Protein AF-A0A7C0X8V7-F1 (afdb_monomer)

Foldseek 3Di:
DVVLLVLLVVLLVLLVVLLVLLVCLLVDPDDPVVNVVSVVVNVVSVVVSVVSVVPPPDRDPVCVVSVVSSVVSVVSSVVSVVSVVVVVVVVVVVVVVVVVVVVVVVVVVVVVVVVVVVVVVVVD

Solvent-accessible surface area (backbone atoms only — not comparable to full-atom values): 6940 Å² total; per-residue (Å²): 113,72,69,59,55,54,50,51,50,53,39,42,53,50,49,49,53,48,41,52,53,48,48,50,64,68,79,45,95,65,52,74,67,56,47,52,56,52,49,54,51,47,54,53,49,50,52,52,43,51,57,62,53,73,75,51,91,78,74,61,76,93,48,46,68,60,50,52,50,39,55,51,45,51,53,50,40,54,50,45,54,50,54,48,52,53,52,53,50,52,52,52,51,53,51,51,53,52,50,53,52,52,54,53,51,52,53,53,50,50,57,50,51,53,52,52,51,57,50,54,70,72,75,109

Sequence (124 aa):
MLNFKRKLSKVLDLTKELYEILNHMLDSDLTDEEHLKRFDEVLTLRGKILKELKDSKNVPRNLDNMRIEIENYERRIVERLRLMKEKMLKELETNSQTLEILKKYSKVFRVSDDRLKTKFDKEA

Mean predicted aligned error: 9.21 Å

Structure (mmCIF, N/CA/C/O backbone):
data_AF-A0A7C0X8V7-F1
#
_entry.id   AF-A0A7C0X8V7-F1
#
loop_
_atom_site.group_PDB
_atom_site.id
_atom_site.type_symbol
_atom_site.label_atom_id
_atom_site.label_alt_id
_atom_site.label_comp_id
_atom_site.label_asym_id
_atom_site.label_entity_id
_atom_site.label_seq_id
_atom_site.pdbx_PDB_ins_code
_atom_site.Cartn_x
_atom_site.Cartn_y
_atom_site.Cartn_z
_atom_site.occupancy
_atom_site.B_iso_or_equiv
_atom_site.auth_seq_id
_atom_site.auth_comp_id
_atom_site.auth_asym_id
_atom_site.auth_atom_id
_atom_site.pdbx_PDB_model_num
ATOM 1 N N . MET A 1 1 ? 22.442 -3.774 -26.086 1.00 57.22 1 MET A N 1
ATOM 2 C CA . MET A 1 1 ? 22.299 -2.569 -25.228 1.00 57.22 1 MET A CA 1
ATOM 3 C C . MET A 1 1 ? 20.882 -1.993 -25.202 1.00 57.22 1 MET A C 1
ATOM 5 O O . MET A 1 1 ? 20.393 -1.722 -24.113 1.00 57.22 1 MET A O 1
ATOM 9 N N . LEU A 1 2 ? 20.200 -1.843 -26.350 1.00 61.25 2 LEU A N 1
ATOM 10 C CA . LEU A 1 2 ? 18.866 -1.215 -26.445 1.00 61.25 2 LEU A CA 1
ATOM 11 C C . LEU A 1 2 ? 17.803 -1.821 -25.500 1.00 61.25 2 LEU A C 1
ATOM 13 O O . LEU A 1 2 ? 17.004 -1.097 -24.913 1.00 61.25 2 LEU A O 1
ATOM 17 N N . ASN A 1 3 ? 17.838 -3.144 -25.304 1.00 75.81 3 ASN A N 1
ATOM 18 C CA . ASN A 1 3 ? 16.850 -3.865 -24.496 1.00 75.81 3 ASN A CA 1
ATOM 19 C C . ASN A 1 3 ? 16.964 -3.558 -22.984 1.00 75.81 3 ASN A C 1
ATOM 21 O O . ASN A 1 3 ? 15.954 -3.410 -22.305 1.00 75.81 3 ASN A O 1
ATOM 25 N N . PHE A 1 4 ? 18.185 -3.371 -22.465 1.00 75.81 4 PHE A N 1
ATOM 26 C CA . PHE A 1 4 ? 18.414 -3.020 -21.055 1.00 75.81 4 PHE A CA 1
ATOM 27 C C . PHE A 1 4 ? 17.969 -1.595 -20.731 1.00 75.81 4 PHE A C 1
ATOM 29 O O . PHE A 1 4 ? 17.320 -1.376 -19.713 1.00 75.81 4 PHE A O 1
ATOM 36 N N . LYS A 1 5 ? 18.262 -0.637 -21.619 1.00 81.88 5 LYS A N 1
ATOM 37 C CA . LYS A 1 5 ? 17.824 0.756 -21.455 1.00 81.88 5 LYS A CA 1
ATOM 38 C C . LYS A 1 5 ? 16.299 0.854 -21.412 1.00 81.88 5 LYS A C 1
ATOM 40 O O . LYS A 1 5 ? 15.756 1.539 -20.556 1.00 81.88 5 LYS A O 1
ATOM 45 N N . ARG A 1 6 ? 15.609 0.125 -22.298 1.00 84.88 6 ARG A N 1
ATOM 46 C CA . ARG A 1 6 ? 14.140 0.085 -22.327 1.00 84.88 6 ARG A CA 1
ATOM 47 C C . ARG A 1 6 ? 13.555 -0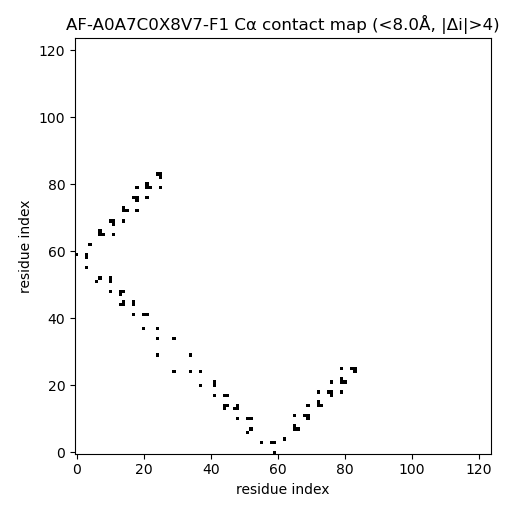.535 -21.054 1.00 84.88 6 ARG A C 1
ATOM 49 O O . ARG A 1 6 ? 12.612 0.025 -20.507 1.00 84.88 6 ARG A O 1
ATOM 56 N N . LYS A 1 7 ? 14.126 -1.645 -20.568 1.00 84.38 7 LYS A N 1
ATOM 57 C CA . LYS A 1 7 ? 13.704 -2.267 -19.301 1.00 84.38 7 LYS A CA 1
ATOM 58 C C . LYS A 1 7 ? 13.903 -1.328 -18.110 1.00 84.38 7 LYS A C 1
ATOM 60 O O . LYS A 1 7 ? 12.969 -1.136 -17.346 1.00 84.38 7 LYS A O 1
ATOM 65 N N . LEU A 1 8 ? 15.071 -0.696 -17.981 1.00 84.19 8 LEU A N 1
ATOM 66 C CA . LEU A 1 8 ? 15.340 0.230 -16.874 1.00 84.19 8 LEU A CA 1
ATOM 67 C C . LEU A 1 8 ? 14.488 1.494 -16.928 1.00 84.19 8 LEU A C 1
ATOM 69 O O . LEU A 1 8 ? 14.029 1.934 -15.884 1.00 84.19 8 LEU A O 1
ATOM 73 N N . SER A 1 9 ? 14.223 2.038 -18.118 1.00 88.94 9 SER A N 1
ATOM 74 C CA . SER A 1 9 ? 13.272 3.147 -18.269 1.00 88.94 9 SER A CA 1
ATOM 75 C C . SER A 1 9 ? 11.892 2.747 -17.753 1.00 88.94 9 SER A C 1
ATOM 77 O O . SER A 1 9 ? 11.325 3.447 -16.928 1.00 88.94 9 SER A O 1
ATOM 79 N N . LYS A 1 10 ? 11.394 1.571 -18.157 1.00 90.19 10 LYS A N 1
ATOM 80 C CA . LYS A 1 10 ? 10.103 1.058 -17.688 1.00 90.19 10 LYS A CA 1
ATOM 81 C C . LYS A 1 10 ? 10.081 0.843 -16.173 1.00 90.19 10 LYS A C 1
ATOM 83 O O . LYS A 1 10 ? 9.081 1.144 -15.536 1.00 90.19 10 LYS A O 1
ATOM 88 N N . VAL A 1 11 ? 11.161 0.311 -15.599 1.00 89.00 11 VAL A N 1
ATOM 89 C CA . VAL A 1 11 ? 11.285 0.170 -14.141 1.00 89.00 11 VAL A CA 1
ATOM 90 C C . VAL A 1 11 ? 11.224 1.538 -13.476 1.00 89.00 11 VAL A C 1
ATOM 92 O O . VAL A 1 11 ? 10.442 1.703 -12.554 1.00 89.00 11 VAL A O 1
ATOM 95 N N . LEU A 1 12 ? 11.986 2.516 -13.964 1.00 90.75 12 LEU A N 1
ATOM 96 C CA . LEU A 1 12 ? 11.988 3.869 -13.418 1.00 90.75 12 LEU A CA 1
ATOM 97 C C . LEU A 1 12 ? 10.591 4.502 -13.447 1.00 90.75 12 LEU A C 1
ATOM 99 O O . LEU A 1 12 ? 10.177 5.075 -12.442 1.00 90.75 12 LEU A O 1
ATOM 103 N N . ASP A 1 13 ? 9.862 4.360 -14.554 1.00 93.56 13 ASP A N 1
ATOM 104 C CA . ASP A 1 13 ? 8.499 4.881 -14.691 1.00 93.56 13 ASP A CA 1
ATOM 105 C C . ASP A 1 13 ? 7.548 4.224 -13.675 1.00 93.56 13 ASP A C 1
ATOM 107 O O . ASP A 1 13 ? 6.845 4.916 -12.942 1.00 93.56 13 ASP A O 1
ATOM 111 N N . LEU A 1 14 ? 7.598 2.892 -13.545 1.00 93.44 14 LEU A N 1
ATOM 112 C CA . LEU A 1 14 ? 6.794 2.155 -12.561 1.00 93.44 14 LEU A CA 1
ATOM 113 C C . LEU A 1 14 ? 7.166 2.513 -11.115 1.00 93.44 14 LEU A C 1
ATOM 115 O O . LEU A 1 14 ? 6.296 2.588 -10.250 1.00 93.44 14 LEU A O 1
ATOM 119 N N . THR A 1 15 ? 8.453 2.719 -10.824 1.00 90.88 15 THR A N 1
ATOM 120 C CA . THR A 1 15 ? 8.917 3.108 -9.488 1.00 90.88 15 THR A CA 1
ATOM 121 C C . THR A 1 15 ? 8.462 4.534 -9.145 1.00 90.88 15 THR A C 1
ATOM 123 O O . THR A 1 15 ? 8.098 4.796 -7.998 1.00 90.88 15 THR A O 1
ATOM 126 N N . LYS A 1 16 ? 8.422 5.449 -10.122 1.00 95.06 16 LYS A N 1
ATOM 127 C CA . LYS A 1 16 ? 7.857 6.799 -9.951 1.00 95.06 16 LYS A CA 1
ATOM 128 C C . LYS A 1 16 ? 6.361 6.752 -9.656 1.00 95.06 16 LYS A C 1
ATOM 130 O O . LYS A 1 16 ? 5.936 7.326 -8.658 1.00 95.06 16 LYS A O 1
ATOM 135 N N . GLU A 1 17 ? 5.602 6.006 -10.455 1.00 95.50 17 GLU A N 1
ATOM 136 C CA . GLU A 1 17 ? 4.159 5.806 -10.260 1.00 95.50 17 GLU A CA 1
ATOM 137 C C . GLU A 1 17 ? 3.856 5.227 -8.867 1.00 95.50 17 GLU A C 1
ATOM 139 O O . GLU A 1 17 ? 3.014 5.742 -8.133 1.00 95.50 17 GLU A O 1
ATOM 144 N N . LEU A 1 18 ? 4.612 4.206 -8.450 1.00 93.06 18 LEU A N 1
ATOM 145 C CA . LEU A 1 18 ? 4.491 3.617 -7.117 1.00 93.06 18 LEU A CA 1
ATOM 146 C C . LEU A 1 18 ? 4.740 4.647 -6.003 1.00 93.06 18 LEU A C 1
ATOM 148 O O . LEU A 1 18 ? 4.020 4.674 -5.006 1.00 93.06 18 LEU A O 1
ATOM 152 N N . TYR A 1 19 ? 5.754 5.498 -6.160 1.00 92.62 19 TYR A N 1
ATOM 153 C CA . TYR A 1 19 ? 6.043 6.556 -5.194 1.00 92.62 19 TYR A CA 1
ATOM 154 C C . TYR A 1 19 ? 4.912 7.592 -5.104 1.00 92.62 19 TYR A C 1
ATOM 156 O O . TYR A 1 19 ? 4.572 8.026 -4.004 1.00 92.62 19 TYR A O 1
ATOM 164 N N . GLU A 1 20 ? 4.316 7.977 -6.232 1.00 94.75 20 GLU A N 1
ATOM 165 C CA . GLU A 1 20 ? 3.198 8.927 -6.272 1.00 94.75 20 GLU A CA 1
ATOM 166 C C . GLU A 1 20 ? 1.946 8.376 -5.586 1.00 94.75 20 GLU A C 1
ATOM 168 O O . GLU A 1 20 ? 1.356 9.075 -4.761 1.00 94.75 20 GLU A O 1
ATOM 173 N N . ILE A 1 21 ? 1.596 7.109 -5.838 1.00 93.50 21 ILE A N 1
ATOM 174 C CA . ILE A 1 21 ? 0.473 6.442 -5.160 1.00 93.50 21 ILE A CA 1
ATOM 175 C C . ILE A 1 21 ? 0.691 6.435 -3.646 1.00 93.50 21 ILE A C 1
ATOM 177 O O . ILE A 1 21 ? -0.217 6.779 -2.892 1.00 93.50 21 ILE A O 1
ATOM 181 N N . LEU A 1 22 ? 1.901 6.106 -3.188 1.00 91.81 22 LEU A N 1
ATOM 182 C CA . LEU A 1 22 ? 2.211 6.083 -1.759 1.00 91.81 22 LEU A CA 1
ATOM 183 C C . LEU A 1 22 ? 2.145 7.472 -1.110 1.00 91.81 22 LEU A C 1
ATOM 185 O O . LEU A 1 22 ? 1.679 7.575 0.021 1.00 91.81 22 LEU A O 1
ATOM 189 N N . ASN A 1 23 ? 2.573 8.539 -1.797 1.00 93.38 23 ASN A N 1
ATOM 190 C CA . ASN A 1 23 ? 2.387 9.900 -1.274 1.00 93.38 23 ASN A CA 1
ATOM 191 C C . ASN A 1 23 ? 0.901 10.247 -1.186 1.00 93.38 23 ASN A C 1
ATOM 193 O O . ASN A 1 23 ? 0.448 10.712 -0.148 1.00 93.38 23 ASN A O 1
ATOM 197 N N . HIS A 1 24 ? 0.124 9.947 -2.230 1.00 91.75 24 HIS A N 1
ATOM 198 C CA . HIS A 1 24 ? -1.314 10.196 -2.214 1.00 91.75 24 HIS A CA 1
ATOM 199 C C . HIS A 1 24 ? -2.006 9.460 -1.059 1.00 91.75 24 HIS A C 1
ATOM 201 O O . HIS A 1 24 ? -2.856 10.036 -0.388 1.00 91.75 24 HIS A O 1
ATOM 207 N N . MET A 1 25 ? -1.637 8.202 -0.798 1.00 89.12 25 MET A N 1
ATOM 208 C CA . MET A 1 25 ? -2.173 7.426 0.326 1.00 89.12 25 MET A CA 1
ATOM 209 C C . MET A 1 25 ? -1.783 7.991 1.699 1.00 89.12 25 MET A C 1
ATOM 211 O O . MET A 1 25 ? -2.502 7.767 2.666 1.00 89.12 25 MET A O 1
ATOM 215 N N . LEU A 1 26 ? -0.646 8.678 1.816 1.00 87.88 26 LEU A N 1
ATOM 216 C CA . LEU A 1 26 ? -0.212 9.292 3.072 1.00 87.88 26 LEU A CA 1
ATOM 217 C C . LEU A 1 26 ? -0.867 10.648 3.321 1.00 87.88 26 LEU A C 1
ATOM 219 O O . LEU A 1 26 ? -1.261 10.926 4.453 1.00 87.88 26 LEU A O 1
ATOM 223 N N . ASP A 1 27 ? -0.968 11.458 2.270 1.00 88.12 27 ASP A N 1
ATOM 224 C CA . ASP A 1 27 ? -1.342 12.869 2.356 1.00 88.12 27 ASP A CA 1
ATOM 225 C C . ASP A 1 27 ? -2.856 13.099 2.211 1.00 88.12 27 ASP A C 1
ATOM 227 O O . ASP A 1 27 ? -3.334 14.201 2.468 1.00 88.12 27 ASP A O 1
ATOM 231 N N . SER A 1 28 ? -3.610 12.073 1.803 1.00 87.25 28 SER A N 1
ATOM 232 C CA . SER A 1 28 ? -5.063 12.156 1.622 1.00 87.25 28 SER A CA 1
ATOM 233 C C . SER A 1 28 ? -5.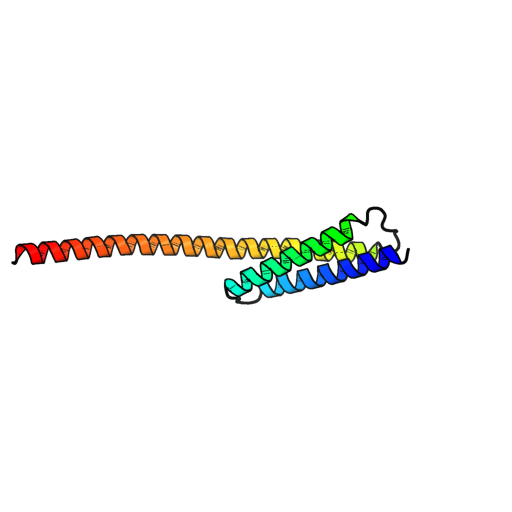817 11.424 2.729 1.00 87.25 28 SER A C 1
ATOM 235 O O . SER A 1 28 ? -5.412 10.346 3.171 1.00 87.25 28 SER A O 1
ATOM 237 N N . ASP A 1 29 ? -6.967 11.977 3.104 1.00 84.56 29 ASP A N 1
ATOM 238 C CA . ASP A 1 29 ? -7.967 11.295 3.923 1.00 84.56 29 ASP A CA 1
ATOM 239 C C . ASP A 1 29 ? -8.796 10.375 3.022 1.00 84.56 29 ASP A C 1
ATOM 241 O O . ASP A 1 29 ? -9.824 10.764 2.470 1.00 84.56 29 ASP A O 1
ATOM 245 N N . LEU A 1 30 ? -8.284 9.164 2.810 1.00 83.75 30 LEU A N 1
ATOM 246 C CA . LEU A 1 30 ? -8.981 8.112 2.080 1.00 83.75 30 LEU A CA 1
ATOM 247 C C . LEU A 1 30 ? -9.882 7.320 3.026 1.00 83.75 30 LEU A C 1
ATOM 249 O O . LEU A 1 30 ? -9.568 7.121 4.199 1.00 83.75 30 LEU A O 1
ATOM 253 N N . THR A 1 31 ? -10.981 6.808 2.489 1.00 85.06 31 THR A N 1
ATOM 254 C CA . THR A 1 31 ? -11.776 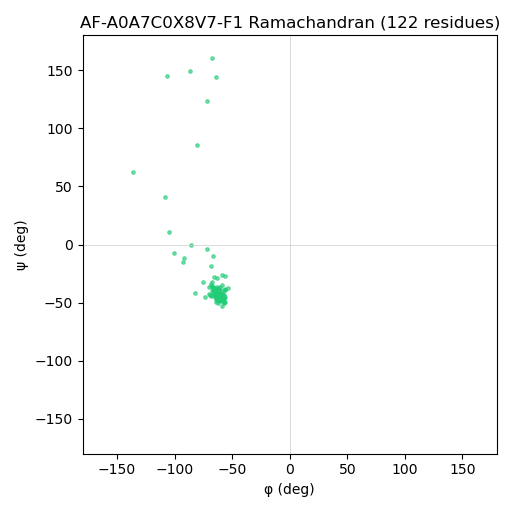5.786 3.174 1.00 85.06 31 THR A CA 1
ATOM 255 C C . THR A 1 31 ? -11.006 4.464 3.271 1.00 85.06 31 THR A C 1
ATOM 257 O O . THR A 1 31 ? -10.089 4.202 2.487 1.00 85.06 31 THR A O 1
ATOM 260 N N . ASP A 1 32 ? -11.407 3.583 4.191 1.00 81.31 32 ASP A N 1
ATOM 261 C CA . ASP A 1 32 ? -10.802 2.249 4.338 1.00 81.31 32 ASP A CA 1
ATOM 262 C C . ASP A 1 32 ? -10.850 1.436 3.028 1.00 81.31 32 ASP A C 1
ATOM 264 O O . ASP A 1 32 ? -9.892 0.745 2.675 1.00 81.31 32 ASP A O 1
ATOM 268 N N . GLU A 1 33 ? -11.945 1.547 2.270 1.00 83.56 33 GLU A N 1
ATOM 269 C CA . GLU A 1 33 ? -12.118 0.865 0.982 1.00 83.56 33 GLU A CA 1
ATOM 270 C C . GLU A 1 33 ? -11.156 1.406 -0.087 1.00 83.56 33 GLU A C 1
ATOM 272 O O . GLU A 1 33 ? -10.510 0.639 -0.808 1.00 83.56 33 GLU A O 1
ATOM 277 N N . GLU A 1 34 ? -10.997 2.729 -0.162 1.00 87.69 34 GLU A N 1
ATOM 278 C CA . GLU A 1 34 ? -10.029 3.358 -1.060 1.00 87.69 34 GLU A CA 1
ATOM 279 C C . GLU A 1 34 ? -8.594 3.000 -0.673 1.00 87.69 34 GLU A C 1
ATOM 281 O O . GLU A 1 34 ? -7.779 2.707 -1.551 1.00 87.69 34 GLU A O 1
ATOM 286 N N . HIS A 1 35 ? -8.284 2.957 0.625 1.00 83.88 35 HIS A N 1
ATOM 287 C CA . HIS A 1 35 ? -6.990 2.502 1.118 1.00 83.88 35 HIS A CA 1
ATOM 288 C C . HIS A 1 35 ? -6.690 1.070 0.669 1.00 83.88 35 HIS A C 1
ATOM 290 O O . HIS A 1 35 ? -5.611 0.829 0.121 1.00 83.88 35 HIS A O 1
ATOM 296 N N . LEU A 1 36 ? -7.631 0.135 0.833 1.00 84.00 36 LEU A N 1
ATOM 297 C CA . LEU A 1 36 ? -7.471 -1.257 0.397 1.00 84.00 36 LEU A CA 1
ATOM 298 C C . LEU A 1 36 ? -7.224 -1.359 -1.111 1.00 84.00 36 LEU A C 1
ATOM 300 O O . LEU A 1 36 ? -6.268 -2.007 -1.541 1.00 84.00 36 LEU A O 1
ATOM 304 N N . LYS A 1 37 ? -8.021 -0.651 -1.917 1.00 88.62 37 LYS A N 1
ATOM 305 C CA . LYS A 1 37 ? -7.853 -0.635 -3.374 1.00 88.62 37 LYS A CA 1
ATOM 306 C C . LYS A 1 37 ? -6.479 -0.102 -3.788 1.00 88.62 37 LYS A C 1
ATOM 308 O O . LYS A 1 37 ? -5.815 -0.686 -4.644 1.00 88.62 37 LYS A O 1
ATOM 313 N N . ARG A 1 38 ? -6.021 0.990 -3.170 1.00 89.19 38 ARG A N 1
ATOM 314 C CA . ARG A 1 38 ? -4.695 1.564 -3.448 1.00 89.19 38 ARG A CA 1
ATOM 315 C C . ARG A 1 38 ? -3.557 0.655 -2.974 1.00 89.19 38 ARG A C 1
ATOM 317 O O . ARG A 1 38 ? -2.519 0.594 -3.629 1.00 89.19 38 ARG A O 1
ATOM 324 N N . PHE A 1 39 ? -3.750 -0.106 -1.897 1.00 86.62 39 PHE A N 1
ATOM 325 C CA . PHE A 1 39 ? -2.795 -1.133 -1.476 1.00 86.62 39 PHE A CA 1
ATOM 326 C C . PHE A 1 39 ? -2.643 -2.253 -2.515 1.00 86.62 39 PHE A C 1
ATOM 328 O O . PHE A 1 39 ? -1.514 -2.651 -2.814 1.00 86.62 39 PHE A O 1
ATOM 335 N N . ASP A 1 40 ? -3.736 -2.719 -3.121 1.00 88.06 40 ASP A N 1
ATOM 336 C CA . ASP A 1 40 ? -3.674 -3.713 -4.202 1.00 88.06 40 ASP A CA 1
ATOM 337 C C . ASP A 1 40 ? -2.925 -3.178 -5.436 1.00 88.06 40 ASP A C 1
ATOM 339 O O . ASP A 1 40 ? -2.128 -3.898 -6.057 1.00 88.06 40 ASP A O 1
ATOM 343 N N . GLU A 1 41 ? -3.112 -1.896 -5.769 1.00 91.88 41 GLU A N 1
ATOM 344 C CA . GLU A 1 41 ? -2.353 -1.208 -6.824 1.00 91.88 41 GLU A CA 1
ATOM 345 C C . GLU A 1 41 ? -0.848 -1.180 -6.503 1.00 91.88 41 GLU A C 1
ATOM 347 O O . GLU A 1 41 ? -0.028 -1.565 -7.345 1.00 91.88 41 GLU A O 1
ATOM 352 N N . VAL A 1 42 ? -0.483 -0.815 -5.268 1.00 89.62 42 VAL A N 1
ATOM 353 C CA . VAL A 1 42 ? 0.901 -0.817 -4.759 1.00 89.62 42 VAL A CA 1
ATOM 354 C C . VAL A 1 42 ? 1.544 -2.199 -4.895 1.00 89.62 42 VAL A C 1
ATOM 356 O O . VAL A 1 42 ? 2.649 -2.316 -5.437 1.00 89.62 42 VAL A O 1
ATOM 359 N N . LEU A 1 43 ? 0.863 -3.262 -4.454 1.00 87.06 43 LEU A N 1
ATOM 360 C CA . LEU A 1 43 ? 1.369 -4.636 -4.540 1.00 87.06 43 LEU A CA 1
ATOM 361 C C . LEU A 1 43 ? 1.541 -5.087 -5.994 1.00 87.06 43 LEU A C 1
ATOM 363 O O . LEU A 1 43 ? 2.561 -5.687 -6.353 1.00 87.06 43 LEU A O 1
ATOM 367 N N . THR A 1 44 ? 0.581 -4.746 -6.852 1.00 90.56 44 THR A N 1
ATOM 368 C CA . THR A 1 44 ? 0.618 -5.069 -8.280 1.00 90.56 44 THR A CA 1
ATOM 369 C C . THR A 1 44 ? 1.789 -4.381 -8.981 1.00 90.56 44 THR A C 1
ATOM 371 O O . THR A 1 44 ? 2.539 -5.025 -9.725 1.00 90.56 44 THR A O 1
ATOM 374 N N . LEU A 1 45 ? 1.988 -3.081 -8.741 1.00 90.81 45 LEU A N 1
ATOM 375 C CA . LEU A 1 45 ? 3.107 -2.319 -9.299 1.00 90.81 45 LEU A CA 1
ATOM 376 C C . LEU A 1 45 ? 4.446 -2.835 -8.780 1.00 90.81 45 LEU A C 1
A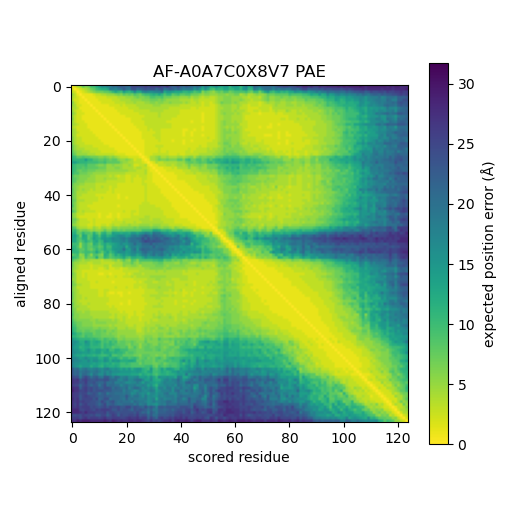TOM 378 O O . LEU A 1 45 ? 5.372 -3.044 -9.568 1.00 90.81 45 LEU A O 1
ATOM 382 N N . ARG A 1 46 ? 4.533 -3.148 -7.483 1.00 84.88 46 ARG A N 1
ATOM 383 C CA . ARG A 1 46 ? 5.733 -3.745 -6.893 1.00 84.88 46 ARG A CA 1
ATOM 384 C C . ARG A 1 46 ? 6.087 -5.074 -7.556 1.00 84.88 46 ARG A C 1
ATOM 386 O O . ARG A 1 46 ? 7.245 -5.291 -7.910 1.00 84.88 46 ARG A O 1
ATOM 393 N N . GLY A 1 47 ? 5.095 -5.933 -7.790 1.00 84.12 47 GLY A N 1
ATOM 394 C CA . GLY A 1 47 ? 5.271 -7.192 -8.514 1.00 84.12 47 GLY A CA 1
ATOM 395 C C . GLY A 1 47 ? 5.777 -6.989 -9.947 1.00 84.12 47 GLY A C 1
ATOM 396 O O . GLY A 1 47 ? 6.696 -7.690 -10.380 1.00 84.12 47 GLY A O 1
ATOM 397 N N . LYS A 1 48 ? 5.240 -5.997 -10.673 1.00 89.00 48 LYS A N 1
ATOM 398 C CA . LYS A 1 48 ? 5.708 -5.631 -12.024 1.00 89.00 48 LYS A CA 1
ATOM 399 C C . LYS A 1 48 ? 7.169 -5.165 -12.014 1.00 89.00 48 LYS A C 1
ATOM 401 O O . LYS A 1 48 ? 7.952 -5.667 -12.816 1.00 89.00 48 LYS A O 1
ATOM 406 N N . ILE A 1 49 ? 7.550 -4.277 -11.091 1.00 84.81 49 ILE A N 1
ATOM 407 C CA . ILE A 1 49 ? 8.934 -3.789 -10.929 1.00 84.81 49 ILE A CA 1
ATOM 408 C C . ILE A 1 49 ? 9.896 -4.959 -10.691 1.00 84.81 49 ILE A C 1
ATOM 410 O O . ILE A 1 49 ? 10.898 -5.102 -11.393 1.00 84.81 49 ILE A O 1
ATOM 414 N N . LEU A 1 50 ? 9.565 -5.838 -9.740 1.00 79.19 50 LEU A N 1
ATOM 415 C CA . LEU A 1 50 ? 10.397 -6.995 -9.401 1.00 79.19 50 LEU A CA 1
ATOM 416 C C . LEU A 1 50 ? 10.553 -7.961 -10.580 1.00 79.19 50 LEU A C 1
ATOM 418 O O . LEU A 1 50 ? 11.640 -8.498 -10.790 1.00 79.19 50 LEU A O 1
ATOM 422 N N . LYS A 1 51 ? 9.494 -8.162 -11.373 1.00 83.19 51 LYS A N 1
ATOM 423 C CA . LYS A 1 51 ? 9.545 -8.995 -12.580 1.00 83.19 51 LYS A CA 1
ATOM 424 C C . LYS A 1 51 ? 10.516 -8.429 -13.618 1.00 83.19 51 LYS A C 1
ATOM 426 O O . LYS A 1 51 ? 11.319 -9.182 -14.157 1.00 83.19 51 LYS A O 1
ATOM 431 N N . GLU A 1 52 ? 10.473 -7.123 -13.870 1.00 81.81 52 GLU A N 1
ATOM 432 C CA . GLU A 1 52 ? 11.365 -6.469 -14.838 1.00 81.81 52 GLU A CA 1
ATOM 433 C C . GLU A 1 52 ? 12.833 -6.450 -14.362 1.00 81.81 52 GLU A C 1
ATOM 435 O O . GLU A 1 52 ? 13.747 -6.612 -15.175 1.00 81.81 52 GLU A O 1
ATOM 440 N N . LEU A 1 53 ? 13.069 -6.321 -13.048 1.00 74.69 53 LEU A N 1
ATOM 441 C CA . LEU A 1 53 ? 14.405 -6.354 -12.432 1.00 74.69 53 LEU A CA 1
ATOM 442 C C . LEU A 1 53 ? 15.011 -7.762 -12.338 1.00 74.69 53 LEU A C 1
ATOM 444 O O . LEU A 1 53 ? 16.228 -7.923 -12.436 1.00 74.69 53 LEU A O 1
ATOM 448 N N . LYS A 1 54 ? 14.197 -8.810 -12.164 1.00 71.00 54 LYS A N 1
ATOM 449 C CA . LYS A 1 54 ? 14.692 -10.197 -12.064 1.00 71.00 54 LYS A CA 1
ATOM 450 C C . LYS A 1 54 ? 15.478 -10.625 -13.311 1.00 71.00 54 LYS A C 1
ATOM 452 O O . LYS A 1 54 ? 16.398 -11.438 -13.215 1.00 71.00 54 LYS A O 1
ATOM 457 N N . ASP A 1 55 ? 15.174 -10.013 -14.450 1.00 63.66 55 ASP A N 1
ATOM 458 C CA . ASP A 1 55 ? 15.832 -10.268 -15.728 1.00 63.66 55 ASP A CA 1
ATOM 459 C C . ASP A 1 55 ? 17.119 -9.444 -15.947 1.00 63.66 55 ASP A C 1
ATOM 461 O O . ASP A 1 55 ? 17.750 -9.565 -16.999 1.00 63.66 55 ASP A O 1
ATOM 465 N N . SER A 1 56 ? 17.524 -8.581 -15.005 1.00 60.00 56 SER A N 1
ATOM 466 C CA . SER A 1 56 ? 18.553 -7.557 -15.236 1.00 60.00 56 SER A CA 1
ATOM 467 C C . SER A 1 56 ? 19.899 -7.818 -14.543 1.00 60.00 56 SER A C 1
ATOM 469 O O . SER A 1 56 ? 20.529 -6.885 -14.052 1.00 60.00 56 SER A O 1
ATOM 471 N N . LYS A 1 57 ? 20.397 -9.064 -14.514 1.00 56.19 57 LYS A N 1
ATOM 472 C CA . LYS A 1 57 ? 21.664 -9.398 -13.817 1.00 56.19 57 LYS A CA 1
ATOM 473 C C . LYS A 1 57 ? 22.947 -8.794 -14.418 1.00 56.19 57 LYS A C 1
ATOM 475 O O . LYS A 1 57 ? 23.974 -8.843 -13.761 1.00 56.19 57 LYS A O 1
ATOM 480 N N . ASN A 1 58 ? 22.898 -8.191 -15.609 1.00 61.09 58 ASN A N 1
ATOM 481 C CA . ASN A 1 58 ? 24.065 -7.608 -16.289 1.00 61.09 58 ASN A CA 1
ATOM 482 C C . ASN A 1 58 ? 23.743 -6.228 -16.886 1.00 61.09 58 ASN A C 1
ATOM 484 O O . ASN A 1 58 ? 23.765 -6.049 -18.104 1.00 61.09 58 ASN A O 1
ATOM 488 N N . VAL A 1 59 ? 23.391 -5.255 -16.040 1.00 63.69 59 VAL A N 1
ATOM 489 C CA . VAL A 1 59 ? 23.157 -3.872 -16.484 1.00 63.69 59 VAL A CA 1
ATOM 490 C C . VAL A 1 59 ? 24.492 -3.211 -16.860 1.00 63.69 59 VAL A C 1
ATOM 492 O O . VAL A 1 59 ? 25.390 -3.140 -16.023 1.00 63.69 59 VAL A O 1
ATOM 495 N N . PRO A 1 60 ? 24.643 -2.698 -18.093 1.00 65.69 60 PRO A N 1
ATOM 496 C CA . PRO A 1 60 ? 25.835 -1.956 -18.487 1.00 65.69 60 PRO A CA 1
ATOM 497 C C . PRO A 1 60 ? 26.022 -0.651 -17.693 1.00 65.69 60 PRO A C 1
ATOM 499 O O . PRO A 1 60 ? 25.060 0.065 -17.426 1.00 65.69 60 PRO A O 1
ATOM 502 N N . ARG A 1 61 ? 27.282 -0.299 -17.407 1.00 64.94 61 ARG A N 1
ATOM 503 C CA . ARG A 1 61 ? 27.696 0.880 -16.616 1.00 64.94 61 ARG A CA 1
ATOM 504 C C . ARG A 1 61 ? 27.175 2.224 -17.154 1.00 64.94 61 ARG A C 1
ATOM 506 O O . ARG A 1 61 ? 26.949 3.159 -16.402 1.00 64.94 61 ARG A O 1
ATOM 513 N N . ASN A 1 62 ? 26.912 2.331 -18.458 1.00 65.56 62 ASN A N 1
ATOM 514 C CA . ASN A 1 62 ? 26.326 3.539 -19.060 1.00 65.56 62 ASN A CA 1
ATOM 515 C C . ASN A 1 62 ? 24.840 3.759 -18.711 1.00 65.56 62 ASN A C 1
ATOM 517 O O . ASN A 1 62 ? 24.266 4.772 -19.105 1.00 65.56 62 ASN A O 1
ATOM 521 N N . LEU A 1 63 ? 24.215 2.828 -17.988 1.00 68.38 63 LEU A N 1
ATOM 522 C CA . LEU A 1 63 ? 22.873 2.962 -17.423 1.00 68.38 63 LEU A CA 1
ATOM 523 C C . LEU A 1 63 ? 22.909 3.204 -15.900 1.00 68.38 63 LEU A C 1
ATOM 525 O O . LEU A 1 63 ? 21.856 3.187 -15.262 1.00 68.38 63 LEU A O 1
ATOM 529 N N . ASP A 1 64 ? 24.092 3.474 -15.324 1.00 75.75 64 ASP A N 1
ATOM 530 C CA . ASP A 1 64 ? 24.289 3.711 -13.885 1.00 75.75 64 ASP A CA 1
ATOM 531 C C . ASP A 1 64 ? 23.414 4.855 -13.352 1.00 75.75 64 ASP A C 1
ATOM 533 O O . ASP A 1 64 ? 22.830 4.712 -12.283 1.00 75.75 64 ASP A O 1
ATOM 537 N N . ASN A 1 65 ? 23.231 5.945 -14.107 1.00 81.94 65 ASN A N 1
ATOM 538 C CA . ASN A 1 65 ? 22.395 7.071 -13.667 1.00 81.94 65 ASN A CA 1
ATOM 539 C C . ASN A 1 65 ? 20.925 6.667 -13.456 1.00 81.94 65 ASN A C 1
ATOM 541 O O . ASN A 1 65 ? 20.332 7.036 -12.447 1.00 81.94 65 ASN A O 1
ATOM 545 N N . MET A 1 66 ? 20.348 5.866 -14.364 1.00 82.25 66 MET A N 1
ATOM 546 C CA . MET A 1 66 ? 18.977 5.354 -14.207 1.00 82.25 66 MET A CA 1
ATOM 547 C C . MET A 1 66 ? 18.881 4.392 -13.024 1.00 82.25 66 MET A C 1
ATOM 549 O O . MET A 1 66 ? 17.887 4.403 -12.306 1.00 82.25 66 MET A O 1
ATOM 553 N N . ARG A 1 67 ? 19.921 3.581 -12.789 1.00 79.94 67 ARG A N 1
ATOM 554 C CA . ARG A 1 67 ? 19.967 2.686 -11.627 1.00 79.94 67 A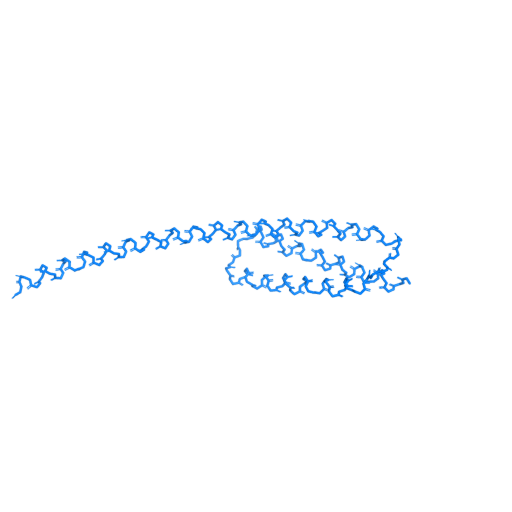RG A CA 1
ATOM 555 C C . ARG A 1 67 ? 19.994 3.473 -10.317 1.00 79.94 67 ARG A C 1
ATOM 557 O O . ARG A 1 67 ? 19.204 3.175 -9.431 1.00 79.94 67 ARG A O 1
ATOM 564 N N . ILE A 1 68 ? 20.841 4.497 -10.226 1.00 85.44 68 ILE A N 1
ATOM 565 C CA . ILE A 1 68 ? 20.918 5.394 -9.063 1.00 85.44 68 ILE A CA 1
ATOM 566 C C . ILE A 1 68 ? 19.568 6.076 -8.824 1.00 85.44 68 ILE A C 1
ATOM 568 O O . ILE A 1 68 ? 19.121 6.186 -7.684 1.00 85.44 68 ILE A O 1
ATOM 572 N N . GLU A 1 69 ? 18.892 6.522 -9.884 1.00 87.19 69 GLU A N 1
ATOM 573 C CA . GLU A 1 69 ? 17.573 7.141 -9.761 1.00 87.19 69 GLU A CA 1
ATOM 574 C C . GLU A 1 69 ? 16.526 6.149 -9.234 1.00 87.19 69 GLU A C 1
ATOM 576 O O . GLU A 1 69 ? 15.813 6.474 -8.284 1.00 87.19 69 GLU A O 1
ATOM 581 N N . ILE A 1 70 ? 16.490 4.921 -9.764 1.00 84.31 70 ILE A N 1
ATOM 582 C CA . ILE A 1 70 ? 15.637 3.842 -9.241 1.00 84.31 70 ILE A CA 1
ATOM 583 C C . ILE A 1 70 ? 15.948 3.592 -7.759 1.00 84.31 70 ILE A C 1
ATOM 585 O O . ILE A 1 70 ? 15.037 3.620 -6.939 1.00 84.31 70 ILE A O 1
ATOM 589 N N . GLU A 1 71 ? 17.220 3.431 -7.382 1.00 84.00 71 GLU A N 1
ATOM 590 C CA . GLU A 1 71 ? 17.651 3.234 -5.987 1.00 84.00 71 GLU A CA 1
ATOM 591 C C . GLU A 1 71 ? 17.228 4.399 -5.067 1.00 84.00 71 GLU A C 1
ATOM 593 O O . GLU A 1 71 ? 16.887 4.195 -3.898 1.00 84.00 71 GLU A O 1
ATOM 598 N N . ASN A 1 72 ? 17.217 5.634 -5.574 1.00 88.06 72 ASN A N 1
ATOM 599 C CA . ASN A 1 72 ? 16.735 6.797 -4.831 1.00 88.06 72 ASN A CA 1
ATOM 600 C C . ASN A 1 72 ? 15.225 6.740 -4.590 1.00 88.06 72 ASN A C 1
ATOM 602 O O . ASN A 1 72 ? 14.784 7.001 -3.469 1.00 88.06 72 ASN A O 1
ATOM 606 N N . TYR A 1 73 ? 14.434 6.388 -5.605 1.00 85.75 73 TYR A N 1
ATOM 607 C CA . TYR A 1 73 ? 12.993 6.216 -5.427 1.00 85.75 73 TYR A CA 1
ATOM 608 C C . TYR A 1 73 ? 12.663 5.023 -4.530 1.00 85.75 73 TYR A C 1
ATOM 610 O O . TYR A 1 73 ? 11.804 5.151 -3.666 1.00 85.75 73 TYR A O 1
ATOM 618 N N . GLU A 1 74 ? 13.382 3.907 -4.650 1.00 81.94 74 GLU A N 1
ATOM 619 C CA . GLU A 1 74 ? 13.232 2.742 -3.770 1.00 81.94 74 GLU A CA 1
ATOM 620 C C . GLU A 1 74 ? 13.413 3.116 -2.295 1.00 81.94 74 GLU A C 1
ATOM 622 O O . GLU A 1 74 ? 12.585 2.761 -1.456 1.00 81.94 74 GLU A O 1
ATOM 627 N N . ARG A 1 75 ? 14.440 3.912 -1.972 1.00 83.00 75 ARG A N 1
ATOM 628 C CA . ARG A 1 75 ? 14.640 4.423 -0.606 1.00 83.00 75 ARG A CA 1
ATOM 629 C C . ARG A 1 75 ? 13.461 5.265 -0.121 1.00 83.00 75 ARG A C 1
ATOM 631 O O . ARG A 1 75 ? 13.020 5.105 1.014 1.00 83.00 75 ARG A O 1
ATOM 638 N N . ARG A 1 76 ? 12.924 6.135 -0.980 1.00 90.38 76 ARG A N 1
ATOM 639 C CA . ARG A 1 76 ? 11.758 6.968 -0.647 1.00 90.38 76 ARG A CA 1
ATOM 640 C C . ARG A 1 76 ? 10.486 6.135 -0.471 1.00 90.38 76 ARG A C 1
ATOM 642 O O . ARG A 1 76 ? 9.725 6.399 0.451 1.00 90.38 76 ARG A O 1
ATOM 649 N N . ILE A 1 77 ? 10.278 5.118 -1.306 1.00 86.25 77 ILE A N 1
ATOM 650 C CA . ILE A 1 77 ? 9.162 4.166 -1.208 1.00 86.25 77 ILE A CA 1
ATOM 651 C C . ILE A 1 77 ? 9.204 3.422 0.126 1.00 86.25 77 ILE A C 1
ATOM 653 O O . ILE A 1 77 ? 8.186 3.350 0.809 1.00 86.25 77 ILE A O 1
ATOM 657 N N . VAL A 1 78 ? 10.373 2.907 0.522 1.00 85.50 78 VAL A N 1
ATOM 658 C CA . VAL A 1 78 ? 10.542 2.225 1.815 1.00 85.50 78 VAL A CA 1
ATOM 659 C C . VAL A 1 78 ? 10.167 3.152 2.970 1.00 85.50 78 VAL A C 1
ATOM 661 O O . VAL A 1 78 ? 9.440 2.739 3.872 1.00 85.50 78 VAL A O 1
ATOM 664 N N . GLU A 1 79 ? 10.599 4.412 2.918 1.00 91.75 79 GLU A N 1
ATOM 665 C CA . GLU A 1 79 ? 10.233 5.397 3.935 1.00 91.75 79 GLU A CA 1
ATOM 666 C C . GLU A 1 79 ? 8.724 5.684 3.950 1.00 91.75 79 GLU A C 1
ATOM 668 O O . GLU A 1 79 ? 8.121 5.731 5.021 1.00 91.75 79 GLU A O 1
ATOM 673 N N . ARG A 1 80 ? 8.070 5.801 2.786 1.00 89.19 80 ARG A N 1
ATOM 674 C CA . ARG A 1 80 ? 6.609 5.986 2.733 1.00 89.19 80 ARG A CA 1
ATOM 675 C C . ARG A 1 80 ? 5.851 4.791 3.301 1.00 89.19 80 ARG A C 1
ATOM 677 O O . ARG A 1 80 ? 4.946 4.980 4.107 1.00 89.19 80 ARG A O 1
ATOM 684 N N . LEU A 1 81 ? 6.260 3.569 2.965 1.00 86.75 81 LEU A N 1
ATOM 685 C CA . LEU A 1 81 ? 5.670 2.352 3.528 1.00 86.75 81 LEU A CA 1
ATOM 686 C C . LEU A 1 81 ? 5.838 2.284 5.054 1.00 86.75 81 LEU A C 1
ATOM 688 O O . LEU A 1 81 ? 4.920 1.847 5.750 1.00 86.75 81 LEU A O 1
ATOM 692 N N . ARG A 1 82 ? 6.977 2.746 5.592 1.00 90.25 82 ARG A N 1
ATOM 693 C CA . ARG A 1 82 ? 7.198 2.852 7.043 1.00 90.25 82 ARG A CA 1
ATOM 694 C C . ARG A 1 82 ? 6.207 3.819 7.688 1.00 90.25 82 ARG A C 1
ATOM 696 O O . ARG A 1 82 ? 5.550 3.445 8.656 1.00 90.25 82 ARG A O 1
ATOM 703 N N . LEU A 1 83 ? 6.067 5.022 7.133 1.00 89.44 83 LEU A N 1
ATOM 704 C CA . LEU A 1 83 ? 5.133 6.033 7.640 1.00 89.44 83 LEU A CA 1
ATOM 705 C C . LEU A 1 83 ? 3.679 5.547 7.582 1.00 89.44 83 LEU A C 1
ATOM 707 O O . LEU A 1 83 ? 2.933 5.731 8.541 1.00 89.44 83 LEU A O 1
ATOM 711 N N . MET A 1 84 ? 3.290 4.864 6.502 1.00 87.44 84 MET A N 1
ATOM 712 C CA . MET A 1 84 ? 1.952 4.278 6.378 1.00 87.44 84 MET A CA 1
ATOM 713 C C . MET A 1 84 ? 1.700 3.224 7.451 1.00 87.44 84 MET A C 1
ATOM 715 O O . MET A 1 84 ? 0.666 3.250 8.112 1.00 87.44 84 MET A O 1
ATOM 719 N N . LYS A 1 85 ? 2.665 2.322 7.666 1.00 85.69 85 LYS A N 1
ATOM 720 C CA . LYS A 1 85 ? 2.581 1.320 8.730 1.00 85.69 85 LYS A CA 1
ATOM 721 C C . LYS A 1 85 ? 2.392 1.982 10.098 1.00 85.69 85 LYS A C 1
ATOM 723 O O . LYS A 1 85 ? 1.583 1.512 10.889 1.00 85.69 85 LYS A O 1
ATOM 728 N N . GLU A 1 86 ? 3.119 3.058 10.382 1.00 88.69 86 GLU A N 1
ATOM 729 C CA . GLU A 1 86 ? 2.993 3.795 11.645 1.00 88.69 86 GLU A CA 1
ATOM 730 C C . GLU A 1 86 ? 1.628 4.472 11.800 1.00 88.69 86 GLU A C 1
ATOM 732 O O . GLU A 1 86 ? 1.050 4.403 12.885 1.00 88.69 86 GLU A O 1
ATOM 737 N N . LYS A 1 87 ? 1.091 5.075 10.730 1.00 86.38 87 LYS A N 1
ATOM 738 C CA . LYS A 1 87 ? -0.266 5.647 10.711 1.00 86.38 87 LYS A CA 1
ATOM 739 C C . LYS A 1 87 ? -1.313 4.571 11.025 1.00 86.38 87 LYS A C 1
ATOM 741 O O . LYS A 1 87 ? -2.050 4.709 11.997 1.00 86.38 87 LYS A O 1
ATOM 746 N N . MET A 1 88 ? -1.285 3.454 10.294 1.00 83.44 88 MET A N 1
ATOM 747 C CA . MET A 1 88 ? -2.229 2.344 10.480 1.00 83.44 88 MET A CA 1
ATOM 748 C C . MET A 1 88 ? -2.137 1.715 11.877 1.00 83.44 88 MET A C 1
ATOM 750 O O . MET A 1 88 ? -3.152 1.355 12.468 1.00 83.44 88 MET A O 1
ATOM 754 N N . LEU A 1 89 ? -0.930 1.578 12.441 1.00 84.19 89 LEU A N 1
ATOM 755 C CA . LEU A 1 89 ? -0.765 1.041 13.796 1.00 84.19 89 LEU A CA 1
ATOM 756 C C . LEU A 1 89 ? -1.391 1.952 14.859 1.00 84.19 89 LEU A C 1
ATOM 758 O O . LEU A 1 89 ? -2.043 1.446 15.770 1.00 84.19 89 LEU A O 1
ATOM 762 N N . LYS A 1 90 ? -1.238 3.276 14.729 1.00 86.88 90 LYS A N 1
ATOM 763 C CA . LYS A 1 90 ? -1.868 4.247 15.641 1.00 86.88 90 LYS A CA 1
ATOM 764 C C . LYS A 1 90 ? -3.394 4.207 15.557 1.00 86.88 90 LYS A C 1
ATOM 766 O O . LYS A 1 90 ? -4.070 4.268 16.584 1.00 86.88 90 LYS A O 1
ATOM 771 N N . GLU A 1 91 ? -3.942 4.080 14.351 1.00 84.69 91 GLU A N 1
ATOM 772 C CA . GLU A 1 91 ? -5.388 3.933 14.141 1.00 84.69 91 GLU A CA 1
ATOM 773 C C . GLU A 1 91 ? -5.919 2.642 14.783 1.00 84.69 91 GLU A C 1
ATOM 775 O O . GLU A 1 91 ? -6.900 2.676 15.527 1.00 84.69 91 GLU A O 1
ATOM 780 N N . LEU A 1 92 ? -5.228 1.512 14.591 1.00 83.25 92 LEU A N 1
ATOM 781 C CA . LEU A 1 92 ? -5.586 0.238 15.224 1.00 83.25 92 LEU A CA 1
ATOM 782 C C . LEU A 1 92 ? -5.536 0.305 16.756 1.00 83.25 92 LEU A C 1
ATOM 784 O O . LEU A 1 92 ? -6.427 -0.227 17.424 1.00 83.25 92 LEU A O 1
ATOM 788 N N . GLU A 1 93 ? -4.525 0.963 17.323 1.00 87.56 93 GLU A N 1
ATOM 789 C CA . GLU A 1 93 ? -4.408 1.156 18.771 1.00 87.56 93 GLU A CA 1
ATOM 790 C C . GLU A 1 93 ? -5.577 1.988 19.323 1.00 87.56 93 GLU A C 1
ATOM 792 O O . GLU A 1 93 ? -6.225 1.585 20.294 1.00 87.56 93 GLU A O 1
ATOM 797 N N . THR A 1 94 ? -5.917 3.089 18.650 1.00 87.62 94 THR A N 1
ATOM 798 C CA . THR A 1 94 ? -7.047 3.964 19.011 1.00 87.62 94 THR A CA 1
ATOM 799 C C . THR A 1 94 ? -8.384 3.216 18.948 1.00 87.62 94 THR A C 1
ATOM 801 O O . THR A 1 94 ? -9.212 3.306 19.863 1.00 87.62 94 THR A O 1
ATOM 804 N N . ASN A 1 95 ? -8.586 2.410 17.903 1.00 86.44 95 ASN A N 1
ATOM 805 C CA . ASN A 1 95 ? -9.789 1.594 17.740 1.00 86.44 95 ASN A CA 1
ATOM 806 C C . ASN A 1 95 ? -9.896 0.510 18.825 1.00 86.44 95 ASN A C 1
ATOM 808 O O . ASN A 1 95 ? -10.984 0.266 19.353 1.00 86.44 95 ASN A O 1
ATOM 812 N N . SER A 1 96 ? -8.774 -0.100 19.217 1.00 89.81 96 SER A N 1
ATOM 813 C CA . SER A 1 96 ? -8.724 -1.078 20.312 1.00 89.81 96 SER A CA 1
ATOM 814 C C . SER A 1 96 ? -9.151 -0.463 21.651 1.00 89.81 96 SER A C 1
ATOM 816 O O . SER A 1 96 ? -10.013 -1.012 22.345 1.00 89.81 96 SER A O 1
ATOM 818 N N . GLN A 1 97 ? -8.620 0.719 21.983 1.00 89.06 97 GLN A N 1
ATOM 819 C CA . GLN A 1 97 ? -8.984 1.456 23.200 1.00 89.06 97 GLN A CA 1
ATOM 820 C C . GLN A 1 97 ? -10.472 1.831 23.208 1.00 89.06 97 GLN A C 1
ATOM 822 O O . GLN A 1 97 ? -11.175 1.604 24.198 1.00 89.06 97 GLN A O 1
ATOM 827 N N . THR A 1 98 ? -10.976 2.335 22.079 1.00 87.94 98 THR A N 1
ATOM 828 C CA . THR A 1 98 ? -12.396 2.670 21.894 1.00 87.94 98 THR A CA 1
ATOM 829 C C . THR A 1 98 ? -13.293 1.456 22.138 1.00 87.94 98 THR A C 1
ATOM 831 O O . THR A 1 98 ? -14.275 1.535 22.881 1.00 87.94 98 THR A O 1
ATOM 834 N N . LEU A 1 99 ? -12.933 0.297 21.582 1.00 88.62 99 LEU A N 1
ATOM 835 C CA . LEU A 1 99 ? -13.676 -0.946 21.776 1.00 88.62 99 LEU A CA 1
ATOM 836 C C . LEU A 1 99 ? -13.691 -1.394 23.246 1.00 88.62 99 LEU A C 1
ATOM 838 O O . LEU A 1 99 ? -14.709 -1.894 23.733 1.00 88.62 99 LEU A O 1
ATOM 842 N N . GLU A 1 100 ? -12.585 -1.227 23.973 1.00 90.44 100 GLU A N 1
ATOM 843 C CA . GLU A 1 100 ? -12.518 -1.563 25.397 1.00 90.44 100 GLU A CA 1
ATOM 844 C C . GLU A 1 100 ? -13.453 -0.678 26.238 1.00 90.44 100 GLU A C 1
ATOM 846 O O . GLU A 1 100 ? -14.176 -1.182 27.105 1.00 90.44 100 GLU A O 1
ATOM 851 N N . ILE A 1 101 ?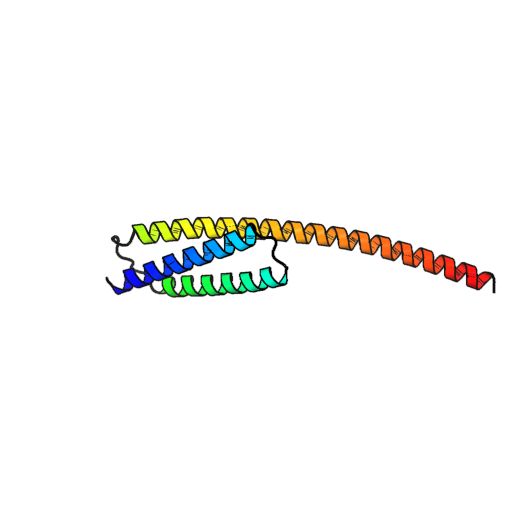 -13.495 0.624 25.946 1.00 88.94 101 ILE A N 1
ATOM 852 C CA . ILE A 1 101 ? -14.406 1.580 26.587 1.00 88.94 101 ILE A CA 1
ATOM 853 C C . ILE A 1 101 ? -15.867 1.189 26.323 1.00 88.94 101 ILE A C 1
ATOM 855 O O . ILE A 1 101 ? -16.656 1.075 27.265 1.00 88.94 101 ILE A O 1
ATOM 859 N N . LEU A 1 102 ? -16.228 0.894 25.071 1.00 86.06 102 LEU A N 1
ATOM 860 C CA . LEU A 1 102 ? -17.584 0.462 24.712 1.00 86.06 102 LEU A CA 1
ATOM 861 C C . LEU A 1 102 ? -17.991 -0.834 25.428 1.00 86.06 102 LEU A C 1
ATOM 863 O O . LEU A 1 102 ? -19.117 -0.947 25.917 1.00 86.06 102 LEU A O 1
ATOM 867 N N . LYS A 1 103 ? -17.072 -1.799 25.571 1.00 86.75 103 LYS A N 1
ATOM 868 C CA . LYS A 1 103 ? -17.314 -3.023 26.356 1.00 86.75 103 LYS A CA 1
ATOM 869 C C . LYS A 1 103 ? -17.581 -2.717 27.831 1.00 86.75 103 LYS A C 1
ATOM 871 O O . LYS A 1 103 ? -18.451 -3.356 28.427 1.00 86.75 103 LYS A O 1
ATOM 876 N N . LYS A 1 104 ? -16.860 -1.762 28.431 1.00 87.75 104 LYS A N 1
ATOM 877 C CA . LYS A 1 104 ? -17.100 -1.321 29.819 1.00 87.75 104 LYS A CA 1
ATOM 878 C C . LYS A 1 104 ? -18.490 -0.702 29.955 1.00 87.75 104 LYS A C 1
ATOM 880 O O . LYS A 1 104 ? -19.243 -1.126 30.828 1.00 87.75 104 LYS A O 1
ATOM 885 N N . TYR A 1 105 ? -18.871 0.203 29.054 1.00 84.38 105 TYR A N 1
ATOM 886 C CA . TYR A 1 105 ? -20.211 0.795 29.066 1.00 84.38 105 TYR A CA 1
ATOM 887 C C . TYR A 1 105 ? -21.319 -0.239 28.850 1.00 84.38 105 TYR A C 1
ATOM 889 O O . TYR A 1 105 ? -22.290 -0.245 29.599 1.00 84.38 105 TYR A O 1
ATOM 897 N N . SER A 1 106 ? -21.157 -1.178 27.914 1.00 82.56 106 SER A N 1
ATOM 898 C CA . SER A 1 106 ? -22.133 -2.255 27.697 1.00 82.56 106 SER A CA 1
ATOM 899 C C . SER A 1 106 ? -22.374 -3.090 28.961 1.00 82.56 106 SER A C 1
ATOM 901 O O . SER A 1 106 ? -23.516 -3.427 29.270 1.00 82.56 106 SER A O 1
ATOM 903 N N . LYS A 1 107 ? -21.324 -3.376 29.745 1.00 81.12 107 LYS A N 1
ATOM 904 C CA . LYS A 1 107 ? -21.472 -4.047 31.047 1.00 81.12 107 LYS A CA 1
ATOM 905 C C . LYS A 1 107 ? -22.274 -3.205 32.042 1.00 81.12 107 LYS A C 1
ATOM 907 O O . LYS A 1 107 ? -23.127 -3.752 32.731 1.00 81.12 107 LYS A O 1
ATOM 912 N N . VAL A 1 108 ? -22.023 -1.896 32.108 1.00 79.88 108 VAL A N 1
ATOM 913 C CA . VAL A 1 108 ? -22.762 -0.974 32.992 1.00 79.88 108 VAL A CA 1
ATOM 914 C C . VAL A 1 108 ? -24.243 -0.914 32.616 1.00 79.88 108 VAL A C 1
ATOM 916 O O . VAL A 1 108 ? -25.096 -0.983 33.504 1.00 79.88 108 VAL A O 1
ATOM 919 N N . PHE A 1 109 ? -24.553 -0.843 31.320 1.00 74.75 109 PHE A N 1
ATOM 920 C CA . PHE A 1 109 ? -25.934 -0.866 30.838 1.00 74.75 109 PHE A CA 1
ATOM 921 C C . PHE A 1 109 ? -26.634 -2.174 31.206 1.00 74.75 109 PHE A C 1
ATOM 923 O O . PHE A 1 109 ? -27.696 -2.120 31.810 1.00 74.75 109 PHE A O 1
ATOM 930 N N . ARG A 1 110 ? -25.998 -3.337 30.994 1.00 77.81 110 ARG A N 1
ATOM 931 C CA . ARG A 1 110 ? -26.570 -4.634 31.407 1.00 77.81 110 ARG A CA 1
ATOM 932 C C . ARG A 1 110 ? -26.890 -4.698 32.899 1.00 77.81 110 ARG A C 1
ATOM 934 O O . ARG A 1 110 ? -27.983 -5.098 33.266 1.00 77.81 110 ARG A O 1
ATOM 941 N N . VAL A 1 111 ? -25.969 -4.258 33.761 1.00 76.81 111 VAL A N 1
ATOM 942 C CA . VAL A 1 111 ? -26.206 -4.237 35.217 1.00 76.81 111 VAL A CA 1
ATOM 943 C C . VAL A 1 111 ? -27.364 -3.304 35.582 1.00 76.81 111 VAL A C 1
ATOM 945 O O . VAL A 1 111 ? -28.123 -3.593 36.506 1.00 76.81 111 VAL A O 1
ATOM 948 N N . SER A 1 112 ? -27.496 -2.177 34.882 1.00 71.56 112 SER A N 1
ATOM 949 C CA . SER A 1 112 ? -28.594 -1.228 35.097 1.00 71.56 112 SER A CA 1
ATOM 950 C C . SER A 1 112 ? -29.938 -1.808 34.648 1.00 71.56 112 SER A C 1
ATOM 952 O O . SER A 1 112 ? -30.907 -1.722 35.402 1.00 71.56 112 SER A O 1
ATOM 954 N N . ASP A 1 113 ? -29.974 -2.463 33.488 1.00 77.06 113 ASP A N 1
ATOM 955 C CA . ASP A 1 113 ? -31.160 -3.141 32.954 1.00 77.06 113 ASP A CA 1
ATOM 956 C C . ASP A 1 113 ? -31.607 -4.292 33.864 1.00 77.06 113 ASP A C 1
ATOM 958 O O . ASP A 1 113 ? -32.783 -4.379 34.220 1.00 77.06 113 ASP A O 1
ATOM 962 N N . ASP A 1 114 ? -30.667 -5.126 34.322 1.00 77.50 114 ASP A N 1
ATOM 963 C CA . ASP A 1 114 ? -30.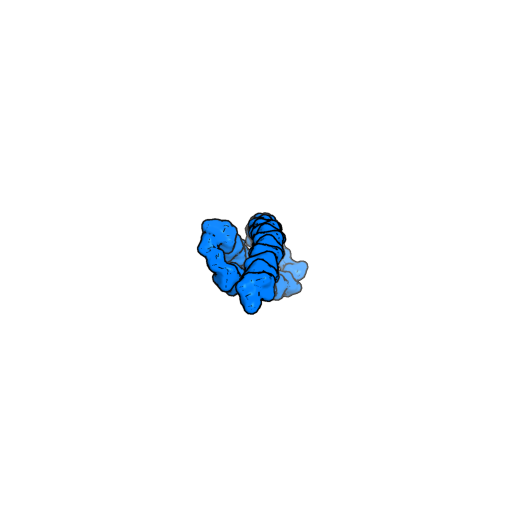945 -6.222 35.255 1.00 77.50 114 ASP A CA 1
ATOM 964 C C . ASP A 1 114 ? -31.534 -5.68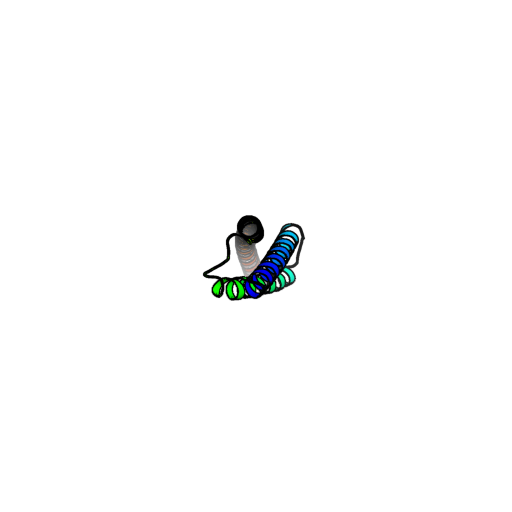4 36.568 1.00 77.50 114 ASP A C 1
ATOM 966 O O . ASP A 1 114 ? -32.530 -6.207 37.074 1.00 77.50 114 ASP A O 1
ATOM 970 N N . ARG A 1 115 ? -30.973 -4.594 37.114 1.00 72.19 115 ARG A N 1
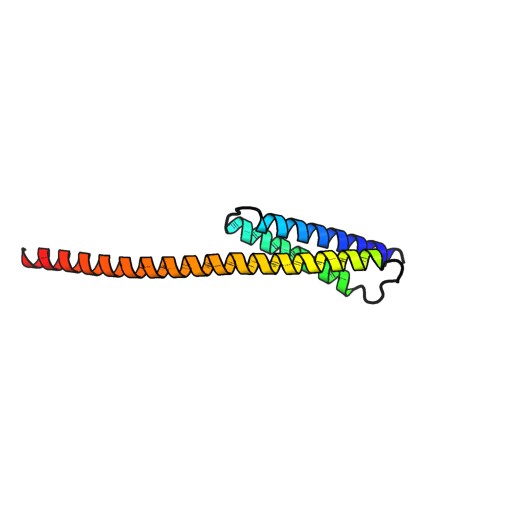ATOM 971 C CA . ARG A 1 115 ? -31.491 -3.944 38.331 1.00 72.19 115 ARG A CA 1
ATOM 972 C C . ARG A 1 115 ? -32.902 -3.396 38.147 1.00 72.19 115 ARG A C 1
ATOM 974 O O . ARG A 1 115 ? -33.722 -3.564 39.049 1.00 72.19 115 ARG A O 1
ATOM 981 N N . LEU A 1 116 ? -33.180 -2.746 37.018 1.00 72.19 116 LEU A N 1
ATOM 982 C CA . LEU A 1 116 ? -34.517 -2.240 36.706 1.00 72.19 116 LEU A CA 1
ATOM 983 C C . LEU A 1 116 ? -35.518 -3.390 36.612 1.00 72.19 116 LEU A C 1
ATOM 985 O O . LEU A 1 116 ? -36.547 -3.348 37.281 1.00 72.19 116 LEU A O 1
ATOM 989 N N . LYS A 1 117 ? -35.179 -4.451 35.875 1.00 73.50 117 LYS A N 1
ATOM 990 C CA . LYS A 1 117 ? -36.027 -5.637 35.733 1.00 73.50 117 LYS A CA 1
ATOM 991 C C . LYS A 1 117 ? -36.340 -6.286 37.083 1.00 73.50 117 LYS A C 1
ATOM 993 O O . LYS A 1 117 ? -37.500 -6.489 37.413 1.00 73.50 117 LYS A O 1
ATOM 998 N N . THR A 1 118 ? -35.321 -6.480 37.922 1.00 73.88 118 THR A N 1
ATOM 999 C CA . THR A 1 118 ? -35.499 -7.059 39.266 1.00 73.88 118 THR A CA 1
ATOM 1000 C C . THR A 1 118 ? -36.370 -6.188 40.180 1.00 73.88 118 THR A C 1
ATOM 1002 O O . THR A 1 118 ? -36.995 -6.702 41.105 1.00 73.88 118 THR A O 1
ATOM 1005 N N . LYS A 1 119 ? -36.378 -4.862 39.985 1.00 69.00 119 LYS A N 1
ATOM 1006 C CA . LYS A 1 119 ? -37.222 -3.949 40.762 1.00 69.00 119 LYS A CA 1
ATOM 1007 C C . LYS A 1 119 ? -38.689 -4.065 40.342 1.00 69.00 119 LYS A C 1
ATOM 1009 O O . LYS A 1 119 ? -39.538 -4.200 41.213 1.00 69.00 119 LYS A O 1
ATOM 1014 N N . PHE A 1 120 ? -38.963 -4.089 39.038 1.00 61.28 120 PHE A N 1
ATOM 1015 C CA . PHE A 1 120 ? -40.322 -4.265 38.519 1.00 61.28 120 PHE A CA 1
ATOM 1016 C C . PHE A 1 120 ? -40.900 -5.654 38.829 1.00 61.28 120 PHE A C 1
ATOM 1018 O O . PHE A 1 120 ? -42.066 -5.743 39.193 1.00 61.28 120 PHE A O 1
ATOM 1025 N N . ASP A 1 121 ? -40.084 -6.712 38.802 1.00 67.50 121 ASP A N 1
ATOM 1026 C CA . ASP A 1 121 ? -40.519 -8.074 39.158 1.00 67.50 121 ASP A CA 1
ATOM 1027 C C . ASP A 1 121 ? -40.859 -8.237 40.657 1.00 67.50 121 ASP A C 1
ATOM 1029 O O . ASP A 1 121 ? -41.512 -9.201 41.038 1.00 67.50 121 ASP A O 1
ATOM 1033 N N . LYS A 1 122 ? -40.400 -7.325 41.529 1.00 62.84 122 LYS A N 1
ATOM 1034 C CA . LYS A 1 122 ? -40.722 -7.319 42.972 1.00 62.84 122 LYS A CA 1
ATOM 1035 C C . LYS A 1 122 ? -41.933 -6.456 43.329 1.00 62.84 122 LYS A C 1
ATOM 1037 O O . LYS A 1 122 ? -42.404 -6.533 44.461 1.00 62.84 122 LYS A O 1
ATOM 1042 N N . GLU A 1 123 ? -42.368 -5.596 42.413 1.00 58.78 123 GLU A N 1
ATOM 1043 C CA . GLU A 1 123 ? -43.500 -4.680 42.593 1.00 58.78 123 GLU A CA 1
ATOM 1044 C C . GLU A 1 123 ? -44.791 -5.203 41.919 1.00 58.78 123 GLU A C 1
ATOM 1046 O O . GLU A 1 123 ? -45.852 -4.614 42.131 1.00 58.78 123 GLU A O 1
ATOM 1051 N N . ALA A 1 124 ? -44.709 -6.301 41.150 1.00 53.66 124 ALA A N 1
ATOM 1052 C CA . ALA A 1 124 ? -45.823 -7.027 40.521 1.00 53.66 124 ALA A CA 1
ATOM 1053 C C . ALA A 1 124 ? -46.253 -8.254 41.343 1.00 53.66 124 ALA A C 1
ATOM 1055 O O . ALA A 1 124 ? -47.470 -8.552 41.341 1.00 53.66 124 ALA A O 1
#

pLDDT: mean 82.25, std 9.59, range [53.66, 95.5]

Nearest PDB structures (foldseek):
  8cih-assembly1_A  TM=3.772E-01  e=1.255E+00  Homo sapiens
  8i21-assembly1_A  TM=4.625E-01  e=9.167E+00  Saccharomyces cerevisiae S288C

Secondary structure (DSSP, 8-state):
-HHHHHHHHHHHHHHHHHHHHHHHHHHS---HHHHHHHHHHHHHHHHHHHHHHHT-TT--GGGHHHHHHHHHHHHHHHHHHHHHHHHHHHHHHHHHHHHHHHHHHHHHHHHHHHHHHHHHHHH-

Radius of gyration: 26.17 Å; Cα contacts (8 Å, |Δi|>4): 50; chains: 1; bounding box: 74×23×69 Å